Protein AF-A0A1Y2WTD3-F1 (afdb_monomer)

Mean predicted aligned error: 16.86 Å

pLDDT: mean 73.52, std 13.91, range [35.5, 91.81]

Solvent-accessible surface area (backbone atoms only — not comparable to full-atom values): 10357 Å² total; per-residue (Å²): 144,64,71,69,67,62,52,64,78,75,46,98,61,83,78,81,66,79,64,65,75,48,74,38,74,70,52,52,53,53,52,53,52,54,28,49,59,48,21,67,74,69,70,45,89,58,48,90,74,58,79,81,88,84,59,58,82,69,54,48,72,81,45,82,79,78,81,58,90,83,40,57,46,74,57,100,82,47,79,41,58,76,64,90,68,80,75,52,52,72,79,67,78,38,80,71,97,60,82,58,72,88,70,46,79,81,68,77,60,78,70,48,61,67,50,50,50,51,50,50,53,51,51,51,51,51,53,49,52,52,50,52,52,35,50,74,77,41,58,75,57,44,59,53,51,62,71,66,34,54,78,64,50,48,69,62,57,76,71,77,120

Structure (mmCIF, N/CA/C/O backbone):
data_AF-A0A1Y2WTD3-F1
#
_entry.id   AF-A0A1Y2WTD3-F1
#
loop_
_atom_site.group_PDB
_atom_site.id
_atom_site.type_symbol
_atom_site.label_atom_id
_atom_site.label_alt_id
_atom_site.label_comp_id
_atom_site.label_asym_id
_atom_site.label_entity_id
_atom_site.label_seq_id
_atom_site.pdbx_PDB_ins_code
_atom_site.Cartn_x
_atom_site.Cartn_y
_atom_site.Cartn_z
_atom_site.occupancy
_atom_site.B_iso_or_equiv
_atom_site.auth_seq_id
_atom_site.auth_comp_id
_atom_site.auth_asym_id
_atom_site.auth_atom_id
_atom_site.pdbx_PDB_model_num
ATOM 1 N N . MET A 1 1 ? -32.734 -24.066 13.722 1.00 46.41 1 MET A N 1
ATOM 2 C CA . MET A 1 1 ? -31.410 -23.673 13.188 1.00 46.41 1 MET A CA 1
ATOM 3 C C . MET A 1 1 ? -31.272 -24.189 11.752 1.00 46.41 1 MET A C 1
ATOM 5 O O . MET A 1 1 ? -30.221 -24.668 11.381 1.00 46.41 1 MET A O 1
ATOM 9 N N . GLU A 1 2 ? -32.350 -24.135 10.960 1.00 49.91 2 GLU A N 1
ATOM 10 C CA . GLU A 1 2 ? -32.431 -24.790 9.639 1.00 49.91 2 GLU A CA 1
ATOM 11 C C . GLU A 1 2 ? -32.933 -23.824 8.547 1.00 49.91 2 GLU A C 1
ATOM 13 O O . GLU A 1 2 ? -32.867 -24.138 7.365 1.00 49.91 2 GLU A O 1
ATOM 18 N N . GLU A 1 3 ? -33.401 -22.626 8.922 1.00 55.12 3 GLU A N 1
ATOM 19 C CA . GLU A 1 3 ? -33.946 -21.640 7.979 1.00 55.12 3 GLU A CA 1
ATOM 20 C C . GLU A 1 3 ? -32.860 -20.761 7.328 1.00 55.12 3 GLU A C 1
ATOM 22 O O . GLU A 1 3 ? -33.019 -20.358 6.180 1.00 55.12 3 GLU A O 1
ATOM 27 N N . GLU A 1 4 ? -31.726 -20.502 8.000 1.00 57.00 4 GLU A N 1
ATOM 28 C CA . GLU A 1 4 ? -30.622 -19.706 7.423 1.00 57.00 4 GLU A CA 1
ATOM 29 C C . GLU A 1 4 ? -29.880 -20.478 6.317 1.00 57.00 4 GLU A C 1
ATOM 31 O O . GLU A 1 4 ? -29.509 -19.892 5.299 1.00 57.00 4 GLU A O 1
ATOM 36 N N . ASP A 1 5 ? -29.756 -21.803 6.456 1.00 55.69 5 ASP A N 1
ATOM 37 C CA . ASP A 1 5 ? -29.046 -22.651 5.491 1.00 55.69 5 ASP A CA 1
ATOM 38 C C . ASP A 1 5 ? -29.788 -22.794 4.155 1.00 55.69 5 ASP A C 1
ATOM 40 O O . ASP A 1 5 ? -29.160 -22.967 3.112 1.00 55.69 5 ASP A O 1
ATOM 44 N N . GLN A 1 6 ? -31.118 -22.668 4.142 1.00 53.06 6 GLN A N 1
ATOM 45 C CA . GLN A 1 6 ? -31.892 -22.726 2.897 1.00 53.06 6 GLN A CA 1
ATOM 46 C C . GLN A 1 6 ? -31.776 -21.436 2.069 1.00 53.06 6 GLN A C 1
ATOM 48 O O . GLN A 1 6 ? -31.848 -21.486 0.840 1.00 53.06 6 GLN A O 1
ATOM 53 N N . VAL A 1 7 ? -31.519 -20.288 2.708 1.00 55.62 7 VAL A N 1
ATOM 54 C CA . VAL A 1 7 ? -31.277 -19.007 2.018 1.00 55.62 7 VAL A CA 1
ATOM 55 C C . VAL A 1 7 ? -29.869 -18.959 1.402 1.00 55.62 7 VAL A C 1
ATOM 57 O O . VAL A 1 7 ? -29.685 -18.333 0.354 1.00 55.62 7 VAL A O 1
ATOM 60 N N . LEU A 1 8 ? -28.896 -19.683 1.978 1.00 54.91 8 LEU A N 1
ATOM 61 C CA . LEU A 1 8 ? -27.520 -19.790 1.457 1.00 54.91 8 LEU A CA 1
ATOM 62 C C . LEU A 1 8 ? -27.454 -20.314 0.017 1.00 54.91 8 LEU A C 1
ATOM 64 O O . LEU A 1 8 ? -26.538 -19.956 -0.719 1.00 54.91 8 LEU A O 1
ATOM 68 N N .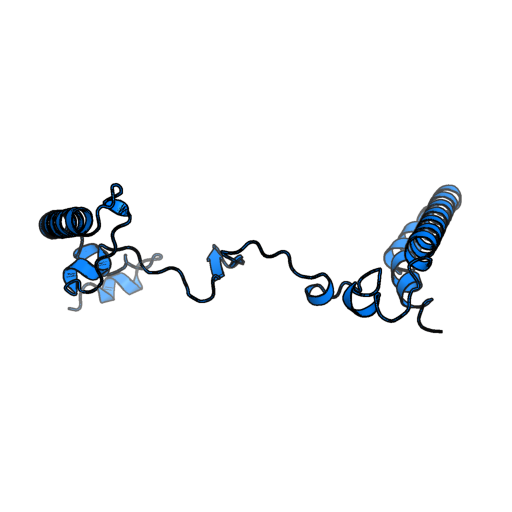 VAL A 1 9 ? -28.412 -21.150 -0.394 1.00 59.38 9 VAL A N 1
ATOM 69 C CA . VAL A 1 9 ? -28.380 -21.835 -1.699 1.00 59.38 9 VAL A CA 1
ATOM 70 C C . VAL A 1 9 ? -29.046 -21.011 -2.814 1.00 59.38 9 VAL A C 1
ATOM 72 O O . VAL A 1 9 ? -28.847 -21.298 -3.991 1.00 59.38 9 VAL A O 1
ATOM 75 N N . SER A 1 10 ? -29.807 -19.961 -2.475 1.00 64.56 10 SER A N 1
ATOM 76 C CA . SER A 1 10 ? -30.582 -19.162 -3.445 1.00 64.56 10 SER A CA 1
ATOM 77 C C . SER A 1 10 ? -30.038 -17.745 -3.686 1.00 64.56 10 SER A C 1
ATOM 79 O O . SER A 1 10 ? -30.574 -17.030 -4.536 1.00 64.56 10 SER A O 1
ATOM 81 N N . SER A 1 11 ? -29.006 -17.309 -2.958 1.00 71.00 11 SER A 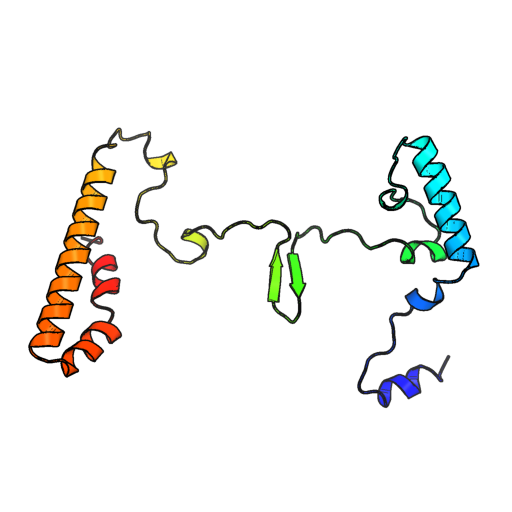N 1
ATOM 82 C CA . SER A 1 11 ? -28.454 -15.952 -3.060 1.00 71.00 11 SER A CA 1
ATOM 83 C C . SER A 1 11 ? -27.135 -15.932 -3.837 1.00 71.00 11 SER A C 1
ATOM 85 O O . SER A 1 11 ? -26.212 -16.680 -3.536 1.00 71.00 11 SER A O 1
ATOM 87 N N . THR A 1 12 ? -27.006 -15.020 -4.807 1.00 81.44 12 THR A N 1
ATOM 88 C CA . THR A 1 12 ? -25.738 -14.727 -5.513 1.00 81.44 12 THR A CA 1
ATOM 89 C C . THR A 1 12 ? -24.673 -14.122 -4.588 1.00 81.44 12 THR A C 1
ATOM 91 O O . THR A 1 12 ? -23.491 -14.112 -4.926 1.00 81.44 12 THR A O 1
ATOM 94 N N . TRP A 1 13 ? -25.079 -13.623 -3.419 1.00 81.88 13 TRP A N 1
ATOM 95 C CA . TRP A 1 13 ? -24.212 -12.945 -2.462 1.00 81.88 13 TRP A CA 1
ATOM 96 C C . TRP A 1 13 ? -24.147 -13.722 -1.148 1.00 81.88 13 TRP A C 1
ATOM 98 O O . TRP A 1 13 ? -25.195 -14.167 -0.663 1.00 81.88 13 TRP A O 1
ATOM 108 N N . PRO A 1 14 ? -22.951 -13.870 -0.549 1.00 86.31 14 PRO A N 1
ATOM 109 C CA . PRO A 1 14 ? -22.832 -14.498 0.754 1.00 86.31 14 PRO A CA 1
ATOM 110 C C . PRO A 1 14 ? -23.585 -13.668 1.806 1.00 86.31 14 PRO A C 1
ATOM 112 O O . PRO A 1 14 ? -23.656 -12.439 1.688 1.00 86.31 14 PRO A O 1
ATOM 115 N N . PRO A 1 15 ? -24.140 -14.311 2.844 1.00 84.50 15 PRO A N 1
ATOM 116 C CA . PRO A 1 15 ? -24.748 -13.588 3.948 1.00 84.50 15 PRO A CA 1
ATOM 117 C C . PRO A 1 15 ? -23.703 -12.728 4.674 1.00 84.50 15 PRO A C 1
ATOM 119 O O . PRO A 1 15 ? -22.500 -13.018 4.625 1.00 84.50 15 PRO A O 1
ATOM 122 N N . PRO A 1 16 ? -24.148 -11.674 5.376 1.00 87.94 16 PRO A N 1
ATOM 123 C CA . PRO A 1 16 ? -23.247 -10.836 6.145 1.00 87.94 16 PRO A CA 1
ATOM 124 C C . PRO A 1 16 ? -22.533 -11.651 7.240 1.00 87.94 16 PRO A C 1
ATOM 126 O O . PRO A 1 16 ? -23.114 -12.589 7.796 1.00 87.94 16 PRO A O 1
ATOM 129 N N . PRO A 1 17 ? -21.293 -11.285 7.603 1.00 89.00 17 PRO A N 1
ATOM 130 C CA . PRO A 1 17 ? -20.532 -11.990 8.629 1.00 89.00 17 PRO A CA 1
ATOM 131 C C . PRO A 1 17 ? -21.240 -12.010 9.993 1.00 89.00 17 PRO A C 1
ATOM 133 O O . PRO A 1 17 ? -21.723 -10.970 10.428 1.00 89.00 17 PRO A O 1
ATOM 136 N N . PRO A 1 18 ? -21.225 -13.126 10.743 1.00 88.00 18 PRO A N 1
ATOM 137 C CA . PRO A 1 18 ? -22.059 -13.314 11.938 1.00 88.00 18 PRO A CA 1
ATOM 138 C C . PRO A 1 18 ? -21.822 -12.292 13.061 1.00 88.00 18 PRO A C 1
ATOM 140 O O . PRO A 1 18 ? -22.698 -12.102 13.902 1.00 88.00 18 PRO A O 1
ATOM 143 N N . PHE A 1 19 ? -20.672 -11.610 13.065 1.00 88.62 19 PHE A N 1
ATOM 144 C CA . PHE A 1 19 ? -20.336 -10.587 14.052 1.00 88.62 19 PHE A CA 1
ATOM 145 C C . PHE A 1 19 ? -21.224 -9.337 13.991 1.00 88.62 19 PHE A C 1
ATOM 147 O O . PHE A 1 19 ? -21.200 -8.544 14.926 1.00 88.62 19 PHE A O 1
ATOM 154 N N . TRP A 1 20 ? -22.019 -9.137 12.929 1.00 87.25 20 TRP A N 1
ATOM 155 C CA . TRP A 1 20 ? -22.935 -7.990 12.843 1.00 87.25 20 TRP A CA 1
ATOM 156 C C . TRP A 1 20 ? -23.968 -7.981 13.983 1.00 87.25 20 TRP A C 1
ATOM 158 O O . TRP A 1 20 ? -24.413 -6.914 14.396 1.00 87.25 20 TRP A O 1
ATOM 168 N N . ARG A 1 21 ? -24.318 -9.158 14.523 1.00 88.12 21 ARG A N 1
ATOM 169 C CA . ARG A 1 21 ? -25.297 -9.318 15.612 1.00 88.12 21 ARG A CA 1
ATOM 170 C C . ARG A 1 21 ? -24.807 -8.755 16.948 1.00 88.12 21 ARG A C 1
ATOM 172 O O . ARG A 1 21 ? -25.626 -8.424 17.796 1.00 88.12 21 ARG A O 1
ATOM 179 N N . ASP A 1 22 ? -23.493 -8.621 17.119 1.00 87.69 22 ASP A N 1
ATOM 180 C CA . ASP A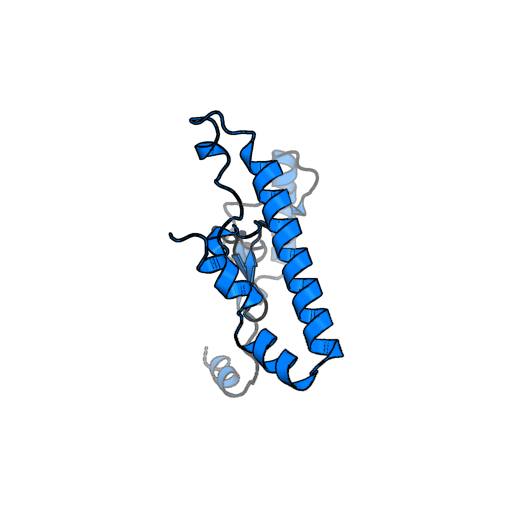 1 22 ? -22.885 -8.120 18.354 1.00 87.69 22 ASP A CA 1
ATOM 181 C C . ASP A 1 22 ? -22.960 -6.582 18.468 1.00 87.69 22 ASP A C 1
ATOM 183 O O . ASP A 1 22 ? -22.756 -6.029 19.552 1.00 87.69 22 ASP A O 1
ATOM 187 N N . PHE A 1 23 ? -23.290 -5.885 17.370 1.00 88.81 23 PHE A N 1
ATOM 188 C CA . PHE A 1 23 ? -23.425 -4.423 17.282 1.00 88.81 23 PHE A CA 1
ATOM 189 C C . PHE A 1 23 ? -24.778 -3.931 17.822 1.00 88.81 23 PHE A C 1
ATOM 191 O O . PHE A 1 23 ? -25.558 -3.289 17.118 1.00 88.81 23 PHE A O 1
ATOM 198 N N . THR A 1 24 ? -25.063 -4.232 19.089 1.00 91.81 24 THR A N 1
ATOM 199 C CA . THR A 1 24 ? -26.239 -3.722 19.808 1.00 91.81 24 THR A CA 1
ATOM 200 C C . THR A 1 24 ? -25.929 -2.388 20.502 1.00 91.81 24 THR A C 1
ATOM 202 O O . THR A 1 24 ? -24.775 -2.145 20.872 1.00 91.81 24 THR A O 1
ATOM 205 N N . PRO A 1 25 ? -26.922 -1.499 20.709 1.00 91.56 25 PRO A N 1
ATOM 206 C CA . PRO A 1 25 ? -26.688 -0.215 21.373 1.00 91.56 25 PRO A CA 1
ATOM 207 C C . PRO A 1 25 ? -26.161 -0.380 22.806 1.00 91.56 25 PRO A C 1
ATOM 209 O O . PRO A 1 25 ? -25.345 0.425 23.255 1.00 91.56 25 PRO A O 1
ATOM 212 N N . GLU A 1 26 ? -26.550 -1.449 23.503 1.00 90.94 26 GLU A N 1
ATOM 213 C CA . GLU A 1 26 ? -26.060 -1.766 24.846 1.00 90.94 26 GLU A CA 1
ATOM 214 C C . GLU A 1 26 ? -24.569 -2.129 24.836 1.00 90.94 26 GLU A C 1
ATOM 216 O O . GLU A 1 26 ? -23.805 -1.677 25.692 1.00 90.94 26 GLU A O 1
ATOM 221 N N . ASN A 1 27 ? -24.135 -2.923 23.854 1.00 88.62 27 ASN A N 1
ATOM 222 C CA . ASN A 1 27 ? -22.737 -3.326 23.725 1.00 88.62 27 ASN A CA 1
ATOM 223 C C . ASN A 1 27 ? -21.848 -2.157 23.281 1.00 88.62 27 ASN A C 1
ATOM 225 O O . ASN A 1 27 ? -20.708 -2.050 23.738 1.00 88.62 27 ASN A O 1
ATOM 229 N N . LEU A 1 28 ? -22.382 -1.262 22.443 1.00 89.31 28 LEU A N 1
ATOM 230 C CA . LEU A 1 28 ? -21.714 -0.024 22.038 1.00 89.31 28 LEU A CA 1
ATOM 231 C C . LEU A 1 28 ? -21.501 0.919 23.232 1.00 89.31 28 LEU A C 1
ATOM 233 O O . LEU A 1 28 ? -20.382 1.378 23.448 1.00 89.31 28 LEU A O 1
ATOM 237 N N . ALA A 1 29 ? -22.526 1.130 24.063 1.00 90.38 29 ALA A N 1
ATOM 238 C CA . ALA A 1 29 ? -22.388 1.941 25.275 1.00 90.38 29 ALA A CA 1
ATOM 239 C C . ALA A 1 29 ? -21.331 1.358 26.230 1.00 90.38 29 ALA A C 1
ATOM 241 O O . ALA A 1 29 ? -20.439 2.070 26.692 1.00 90.38 29 ALA A O 1
ATOM 242 N N . ARG A 1 30 ? -21.369 0.037 26.450 1.00 88.50 30 ARG A N 1
ATOM 243 C CA . ARG A 1 30 ? -20.428 -0.660 27.336 1.00 88.50 30 ARG A CA 1
ATOM 244 C C . ARG A 1 30 ? -18.978 -0.558 26.856 1.00 88.50 30 ARG A C 1
ATOM 246 O O . ARG A 1 30 ? -18.077 -0.375 27.671 1.00 88.50 30 ARG A O 1
ATOM 253 N N . ILE A 1 31 ? -18.719 -0.702 25.554 1.00 88.00 31 ILE A N 1
ATOM 254 C CA . ILE A 1 31 ? -17.343 -0.614 25.047 1.00 88.00 31 ILE A CA 1
ATOM 255 C C . ILE A 1 31 ? -16.808 0.820 25.089 1.00 88.00 31 ILE A C 1
ATOM 257 O O . ILE A 1 31 ? -15.616 1.011 25.325 1.00 88.00 31 ILE A O 1
ATOM 261 N N . ASP A 1 32 ? -17.670 1.822 24.919 1.00 87.19 32 ASP A N 1
ATOM 262 C CA . ASP A 1 32 ? -17.279 3.229 25.014 1.00 87.19 32 ASP A CA 1
ATOM 263 C C . ASP A 1 32 ? -16.941 3.638 26.451 1.00 87.19 32 ASP A C 1
ATOM 265 O O . ASP A 1 32 ? -15.977 4.374 26.662 1.00 87.19 32 ASP A O 1
ATOM 269 N N . GLU A 1 33 ? -17.666 3.120 27.444 1.00 88.69 33 GLU A N 1
ATOM 270 C CA . GLU A 1 33 ? -17.318 3.270 28.863 1.00 88.69 33 GLU A CA 1
ATOM 271 C C . GLU A 1 33 ? -15.944 2.658 29.167 1.00 88.69 33 GLU A C 1
ATOM 273 O O . GLU A 1 33 ? -15.064 3.346 29.685 1.00 88.69 33 GLU A O 1
ATOM 278 N N . LEU A 1 34 ? -15.703 1.412 28.743 1.00 86.44 34 LEU A N 1
ATOM 279 C CA . LEU A 1 34 ? -14.411 0.741 28.943 1.00 86.44 34 LEU A CA 1
ATOM 280 C C . LEU A 1 34 ? -13.252 1.474 28.250 1.00 86.44 34 LEU A C 1
ATOM 282 O O . LEU A 1 34 ? -12.148 1.549 28.795 1.00 86.44 34 LEU A O 1
ATOM 286 N N . ARG A 1 35 ? -13.486 2.033 27.055 1.00 86.12 35 ARG A N 1
ATOM 287 C CA . ARG A 1 35 ? -12.485 2.851 26.352 1.00 86.12 35 ARG A CA 1
ATOM 288 C C . ARG A 1 35 ? -12.178 4.141 27.105 1.00 86.12 35 ARG A C 1
ATOM 290 O O . ARG A 1 35 ? -11.008 4.500 27.183 1.00 86.12 35 ARG A O 1
ATOM 297 N N . LYS A 1 36 ? -13.186 4.818 27.667 1.00 86.25 36 LYS A N 1
ATOM 298 C CA . LYS A 1 36 ? -12.990 6.030 28.483 1.00 86.25 36 LYS A CA 1
ATOM 299 C C . LYS A 1 36 ? -12.189 5.729 29.746 1.00 86.25 36 LYS A C 1
ATOM 301 O O . LYS A 1 36 ? -11.187 6.391 29.988 1.00 86.25 36 LYS A O 1
ATOM 306 N N . GLU A 1 37 ? -12.564 4.688 30.488 1.00 86.62 37 GLU A N 1
ATOM 307 C CA . GLU A 1 37 ? -11.841 4.276 31.699 1.00 86.62 37 GLU A CA 1
ATOM 308 C C . GLU A 1 37 ? -10.370 3.953 31.417 1.00 86.62 37 GLU A C 1
ATOM 310 O O . GLU A 1 37 ? -9.490 4.242 32.229 1.00 86.62 37 GLU A O 1
ATOM 315 N N . GLN A 1 38 ? -10.086 3.325 30.275 1.00 84.50 38 GLN A N 1
ATOM 316 C CA . GLN A 1 38 ? -8.717 2.986 29.911 1.00 84.50 38 GLN A CA 1
ATOM 317 C C . GLN A 1 38 ? -7.943 4.188 29.346 1.00 84.50 38 GLN A C 1
ATOM 319 O O . GLN A 1 38 ? -6.765 4.333 29.662 1.00 84.50 38 GLN A O 1
ATOM 324 N N . ALA A 1 39 ? -8.600 5.093 28.615 1.00 84.50 39 ALA A N 1
ATOM 325 C CA . ALA A 1 39 ? -8.012 6.362 28.180 1.00 84.50 39 ALA A CA 1
ATOM 326 C C . ALA A 1 39 ? -7.598 7.241 29.374 1.00 84.50 39 ALA A C 1
ATOM 328 O O . ALA A 1 39 ? -6.507 7.808 29.362 1.00 84.50 39 ALA A O 1
ATOM 329 N N . GLU A 1 40 ? -8.418 7.295 30.431 1.00 83.56 40 GLU A N 1
ATOM 330 C CA . GLU A 1 40 ? -8.100 8.002 31.681 1.00 83.56 40 GLU A CA 1
ATOM 331 C C . GLU A 1 40 ? -6.904 7.380 32.417 1.00 83.56 40 GLU A C 1
ATOM 333 O O . GLU A 1 40 ? -6.053 8.104 32.934 1.00 83.56 40 GLU A O 1
ATOM 338 N N . LYS A 1 41 ? -6.800 6.043 32.440 1.00 82.12 41 LYS A N 1
ATOM 339 C CA . LYS A 1 41 ? -5.665 5.330 33.057 1.00 82.12 41 LYS A CA 1
ATOM 340 C C . LYS A 1 41 ? -4.359 5.509 32.285 1.00 82.12 41 LYS A C 1
ATOM 342 O O . LYS A 1 41 ? -3.301 5.600 32.902 1.00 82.12 41 LYS A O 1
ATOM 347 N N . GLU A 1 42 ? -4.425 5.511 30.956 1.00 77.75 42 GLU A N 1
ATOM 348 C CA . GLU A 1 42 ? -3.253 5.582 30.072 1.00 77.75 42 GLU A CA 1
ATOM 349 C C . GLU A 1 42 ? -2.886 7.027 29.677 1.00 77.75 42 GLU A C 1
ATOM 351 O O . GLU A 1 42 ? -1.813 7.250 29.120 1.00 77.75 42 GLU A O 1
ATOM 356 N N . GLY A 1 43 ? -3.734 8.016 29.987 1.00 76.31 43 GLY A N 1
ATOM 357 C CA . GLY A 1 43 ? -3.508 9.429 29.666 1.00 76.31 43 GLY A CA 1
ATOM 358 C C . GLY A 1 43 ? -3.552 9.737 28.164 1.00 76.31 43 GLY A C 1
ATOM 359 O O . GLY A 1 43 ? -2.864 10.648 27.705 1.00 76.31 43 GLY A O 1
ATOM 360 N N . ILE A 1 44 ? -4.312 8.960 27.387 1.00 75.19 44 ILE A N 1
ATOM 361 C CA . ILE A 1 44 ? -4.382 9.062 25.921 1.00 75.19 44 ILE A CA 1
ATOM 362 C C . ILE A 1 44 ? -5.585 9.928 25.525 1.00 75.19 44 ILE A C 1
ATOM 364 O O . ILE A 1 44 ? -6.719 9.602 25.863 1.00 75.19 44 ILE A O 1
ATOM 368 N N . GLU A 1 45 ? -5.352 11.004 24.767 1.00 65.44 45 GLU A N 1
ATOM 369 C CA . GLU A 1 45 ? -6.412 11.925 24.310 1.00 65.44 45 GLU A CA 1
ATOM 370 C C . GLU A 1 45 ? -7.347 11.288 23.259 1.00 65.44 45 GLU A C 1
ATOM 372 O O . GLU A 1 45 ? -8.548 11.556 23.229 1.00 65.44 45 GLU A O 1
ATOM 377 N N . ASP A 1 46 ? -6.815 10.390 22.423 1.00 68.44 46 ASP A N 1
ATOM 378 C CA . ASP A 1 46 ? -7.567 9.690 21.378 1.00 68.44 46 ASP A CA 1
ATOM 379 C C . ASP A 1 46 ? -8.201 8.387 21.900 1.00 68.44 46 ASP A C 1
ATOM 381 O O . ASP A 1 46 ? -7.641 7.294 21.757 1.00 68.44 46 ASP A O 1
ATOM 385 N N . ILE A 1 47 ? -9.426 8.486 22.424 1.00 68.44 47 ILE A N 1
ATOM 386 C CA . ILE A 1 47 ? -10.245 7.348 22.902 1.00 68.44 47 ILE A CA 1
ATOM 387 C C . ILE A 1 47 ? -10.367 6.243 21.828 1.00 68.44 47 ILE A C 1
ATOM 389 O O . ILE A 1 47 ? -10.381 5.050 22.131 1.00 68.44 47 ILE A O 1
ATOM 393 N N . SER A 1 48 ? -10.396 6.633 20.550 1.00 67.56 48 SER A N 1
ATOM 394 C CA . SER A 1 48 ? -10.526 5.750 19.382 1.00 67.56 48 SER A CA 1
ATOM 395 C C . SER A 1 48 ? -9.341 4.799 19.178 1.00 67.56 48 SER A C 1
ATOM 397 O O . SER A 1 48 ? -9.490 3.772 18.514 1.00 67.56 48 SER A O 1
ATOM 399 N N . LYS A 1 49 ? -8.157 5.143 19.704 1.00 68.31 49 LYS A N 1
ATOM 400 C CA . LYS A 1 49 ? -6.916 4.368 19.528 1.00 68.31 49 LYS A CA 1
ATOM 401 C C . LYS A 1 49 ? -6.652 3.396 20.682 1.00 68.31 49 LYS A C 1
ATOM 403 O O . LYS A 1 49 ? -5.769 2.547 20.568 1.00 68.31 49 LYS A O 1
ATOM 408 N N . VAL A 1 50 ? -7.422 3.486 21.768 1.00 76.19 50 VAL A N 1
ATOM 409 C CA . VAL A 1 50 ? -7.240 2.659 22.965 1.00 76.19 50 VAL A CA 1
ATOM 410 C C . VAL A 1 50 ? -7.693 1.221 22.694 1.00 76.19 50 VAL A C 1
ATOM 412 O O . VAL A 1 50 ? -8.836 0.961 22.301 1.00 76.19 50 VAL A O 1
ATOM 415 N N . ARG A 1 51 ? -6.777 0.261 22.888 1.00 75.06 51 ARG A N 1
ATOM 416 C CA . ARG A 1 51 ? -6.988 -1.164 22.591 1.00 75.06 51 ARG A CA 1
ATOM 417 C C . ARG A 1 51 ? -7.169 -1.979 23.870 1.00 75.06 51 ARG A C 1
ATOM 419 O O . ARG A 1 51 ? -6.218 -2.226 24.600 1.00 75.06 51 ARG A O 1
ATOM 426 N N . LEU A 1 52 ? -8.387 -2.476 24.083 1.00 81.00 52 LEU A N 1
ATOM 427 C CA . LEU A 1 52 ? -8.740 -3.318 25.228 1.00 81.00 52 LEU A CA 1
ATOM 428 C C . LEU A 1 52 ? -8.282 -4.771 24.976 1.00 81.00 52 LEU A C 1
ATOM 430 O O . LEU A 1 52 ? -8.743 -5.415 24.037 1.00 81.00 52 LEU A O 1
ATOM 434 N N . GLN A 1 53 ? -7.359 -5.298 25.787 1.00 70.94 53 GLN A N 1
ATOM 435 C CA . GLN A 1 53 ? -6.747 -6.619 25.541 1.00 70.94 53 GLN A CA 1
ATOM 436 C C . GLN A 1 53 ? -7.595 -7.809 26.037 1.00 70.94 53 GLN A C 1
ATOM 438 O O . GLN A 1 53 ? -7.491 -8.899 25.482 1.00 70.94 53 GLN A O 1
ATOM 443 N N . ASN A 1 54 ? -8.472 -7.603 27.029 1.00 75.56 54 ASN A N 1
ATOM 444 C CA . ASN A 1 54 ? -9.241 -8.664 27.700 1.00 75.56 54 ASN A CA 1
ATOM 445 C C . ASN A 1 54 ? -10.759 -8.435 27.602 1.00 75.56 54 ASN A C 1
ATOM 447 O O . ASN A 1 54 ? -11.459 -8.360 28.612 1.00 75.56 54 ASN A O 1
ATOM 451 N N . LEU A 1 55 ? -11.275 -8.285 26.381 1.00 78.62 55 LEU A N 1
ATOM 452 C CA . LEU A 1 55 ? -12.707 -8.095 26.151 1.00 78.62 55 LEU A CA 1
ATOM 453 C C . LEU A 1 55 ? -13.489 -9.423 26.225 1.00 78.62 55 LEU A C 1
ATOM 455 O O . LEU A 1 55 ? -13.028 -10.436 25.688 1.00 78.62 55 LEU A O 1
ATOM 459 N N . PRO A 1 56 ? -14.703 -9.420 26.809 1.00 82.12 56 PRO A N 1
ATOM 460 C CA . PRO A 1 56 ? -15.671 -10.501 26.653 1.00 82.12 56 PRO A CA 1
ATOM 461 C C . PRO A 1 56 ? -15.915 -10.838 25.175 1.00 82.12 56 PRO A C 1
ATOM 463 O O . PRO A 1 56 ? -15.834 -9.965 24.308 1.00 82.12 56 PRO A O 1
ATOM 466 N N . ARG A 1 57 ? -16.264 -12.100 24.885 1.00 77.81 57 ARG A N 1
ATOM 467 C CA . ARG A 1 57 ? -16.457 -12.611 23.511 1.00 77.81 57 ARG A CA 1
ATOM 468 C C . ARG A 1 57 ? -17.409 -11.745 22.675 1.00 77.81 57 ARG A C 1
ATOM 470 O O . ARG A 1 57 ? -17.149 -11.552 21.496 1.00 77.81 57 ARG A O 1
ATOM 477 N N . GLU A 1 58 ? -18.446 -11.206 23.307 1.00 80.19 58 GLU A N 1
ATOM 478 C CA . GLU A 1 58 ? -19.486 -10.364 22.699 1.00 80.19 58 GLU A CA 1
ATOM 479 C C . GLU A 1 58 ? -18.979 -8.968 22.297 1.00 80.19 58 GLU A C 1
ATOM 481 O O . GLU A 1 58 ? -19.482 -8.371 21.358 1.00 80.19 58 GLU A O 1
ATOM 486 N N . LEU A 1 59 ? -17.945 -8.443 22.963 1.00 83.19 59 LEU A N 1
ATOM 487 C CA . LEU A 1 59 ? -17.392 -7.111 22.679 1.00 83.19 59 LEU A CA 1
ATOM 488 C C . LEU A 1 59 ? -16.140 -7.163 21.799 1.00 83.19 59 LEU A C 1
ATOM 490 O O . LEU A 1 59 ? -15.699 -6.140 21.279 1.00 83.19 59 LEU A O 1
ATOM 494 N N . ARG A 1 60 ? -15.554 -8.352 21.613 1.00 85.50 60 ARG A N 1
ATOM 495 C CA . ARG A 1 60 ? -14.314 -8.536 20.847 1.00 85.50 60 ARG A CA 1
ATOM 496 C C . ARG A 1 60 ? -14.455 -8.077 19.395 1.00 85.50 60 ARG A C 1
ATOM 498 O O . ARG A 1 60 ? -13.516 -7.510 18.847 1.00 85.50 60 ARG A O 1
ATOM 505 N N . ASN A 1 61 ? -15.624 -8.301 18.799 1.00 85.38 61 ASN A N 1
ATOM 506 C CA . ASN A 1 61 ? -15.904 -7.949 17.408 1.00 85.38 61 ASN A CA 1
ATOM 507 C C . ASN A 1 61 ? -16.181 -6.450 17.197 1.00 85.38 61 ASN A C 1
ATOM 509 O O . ASN A 1 61 ? -16.104 -5.969 16.070 1.00 85.38 61 ASN A O 1
ATOM 513 N N . LEU A 1 62 ? -16.448 -5.701 18.274 1.00 85.75 62 LEU A N 1
ATOM 514 C CA . LEU A 1 62 ? -16.585 -4.239 18.240 1.00 85.75 62 LEU A CA 1
ATOM 515 C C . LEU A 1 62 ? -15.232 -3.520 18.193 1.00 85.75 62 LEU A C 1
ATOM 517 O O . LEU A 1 62 ? -15.171 -2.287 18.150 1.00 85.75 62 LEU A O 1
ATOM 521 N N . GLN A 1 63 ? -14.137 -4.278 18.227 1.00 85.25 63 GLN A N 1
ATOM 522 C CA . GLN A 1 63 ? -12.802 -3.763 18.022 1.00 85.25 63 GLN A CA 1
ATOM 523 C C . GLN A 1 63 ? -12.266 -4.200 16.654 1.00 85.25 63 GLN A C 1
ATOM 525 O O . GLN A 1 63 ? -12.288 -5.395 16.349 1.00 85.25 63 GLN A O 1
ATOM 530 N N . PRO A 1 64 ? -11.706 -3.271 15.854 1.00 86.56 64 PRO A N 1
ATOM 531 C CA . PRO A 1 64 ? -11.040 -3.634 14.613 1.00 86.56 64 PRO A CA 1
ATOM 532 C C . PRO A 1 64 ? -9.959 -4.709 14.832 1.00 86.56 64 PRO A C 1
ATOM 534 O O . PRO A 1 64 ? -9.239 -4.682 15.848 1.00 86.56 64 PRO A O 1
ATOM 537 N N . PRO A 1 65 ? -9.813 -5.666 13.899 1.00 84.81 65 PRO A N 1
ATOM 538 C CA . PRO A 1 65 ? -8.763 -6.673 13.977 1.00 84.81 65 PRO A CA 1
ATOM 539 C C . PRO A 1 65 ? -7.374 -6.025 13.992 1.00 84.81 65 PRO A C 1
ATOM 541 O O . PRO A 1 65 ? -7.203 -4.847 13.680 1.00 84.81 65 PRO A O 1
ATOM 544 N N . LEU A 1 66 ? -6.379 -6.793 14.428 1.00 83.12 66 LEU A N 1
ATOM 545 C CA . LEU A 1 66 ? -4.986 -6.365 14.338 1.00 83.12 66 LEU A CA 1
ATOM 546 C C . LEU A 1 66 ? -4.545 -6.354 12.876 1.00 83.12 66 LEU A C 1
ATOM 548 O O . LEU A 1 66 ? -5.038 -7.139 12.063 1.00 83.12 66 LEU A O 1
ATOM 552 N N . GLU A 1 67 ? -3.594 -5.480 12.571 1.00 82.19 67 GLU A N 1
ATOM 553 C CA . GLU A 1 67 ? -2.923 -5.495 11.280 1.00 82.19 67 GLU A CA 1
ATOM 554 C C . GLU A 1 67 ? -2.245 -6.861 11.052 1.00 82.19 67 GLU A C 1
ATOM 556 O O . GLU A 1 67 ? -1.735 -7.465 12.006 1.00 82.19 67 GLU A O 1
ATOM 561 N N . PRO A 1 68 ? -2.232 -7.377 9.810 1.00 82.88 68 PRO A N 1
ATOM 562 C CA . PRO A 1 68 ? -1.547 -8.624 9.492 1.00 82.88 68 PRO A CA 1
ATOM 563 C C . PRO A 1 68 ? -0.054 -8.536 9.824 1.00 82.88 68 PRO A C 1
ATOM 565 O O . PRO A 1 68 ? 0.626 -7.600 9.406 1.00 82.88 68 PRO A O 1
ATOM 568 N N . THR A 1 69 ? 0.487 -9.546 10.508 1.00 76.88 69 THR A N 1
ATOM 569 C CA . THR A 1 69 ? 1.917 -9.600 10.874 1.00 76.88 69 THR A CA 1
ATOM 570 C C . THR A 1 69 ? 2.837 -9.624 9.651 1.00 76.88 69 THR A C 1
ATOM 572 O O . THR A 1 69 ? 3.945 -9.100 9.700 1.00 76.88 69 THR A O 1
ATOM 575 N N . GLU A 1 70 ? 2.363 -10.186 8.538 1.00 73.00 70 GLU A N 1
ATOM 576 C CA . GLU A 1 70 ? 3.096 -10.252 7.267 1.00 73.00 70 GLU A CA 1
ATOM 577 C C . GLU A 1 70 ? 3.159 -8.898 6.543 1.00 73.00 70 GLU A C 1
ATOM 579 O O . GLU A 1 70 ? 3.858 -8.768 5.539 1.00 73.00 70 GLU A O 1
ATOM 584 N N . GLY A 1 71 ? 2.432 -7.881 7.031 1.00 75.75 71 GLY A N 1
ATOM 585 C CA . GLY A 1 71 ? 2.413 -6.549 6.433 1.00 75.75 71 GLY A CA 1
ATOM 586 C C . GLY A 1 71 ? 1.930 -6.549 4.983 1.00 75.75 71 GLY A C 1
ATOM 587 O O . GLY A 1 71 ? 2.247 -5.620 4.251 1.00 75.75 71 GLY A O 1
ATOM 588 N N . ALA A 1 72 ? 1.198 -7.579 4.554 1.00 81.00 72 ALA A N 1
ATOM 589 C CA . ALA A 1 72 ? 0.640 -7.703 3.217 1.00 81.00 72 ALA A CA 1
ATOM 590 C C . ALA A 1 72 ? -0.886 -7.861 3.286 1.00 81.00 72 ALA A C 1
ATOM 592 O O . ALA A 1 72 ? -1.415 -8.545 4.162 1.00 81.00 72 ALA A O 1
ATOM 593 N N . TRP A 1 73 ? -1.600 -7.223 2.363 1.00 83.50 73 TRP A N 1
ATOM 594 C CA . TRP A 1 73 ? -3.056 -7.236 2.261 1.00 83.50 73 TRP A CA 1
ATOM 595 C C . TRP A 1 73 ? -3.457 -7.470 0.808 1.00 83.50 73 TRP A C 1
ATOM 597 O O . TRP A 1 73 ? -2.811 -6.979 -0.109 1.00 83.50 73 TRP A O 1
ATOM 607 N N . ARG A 1 74 ? -4.503 -8.267 0.577 1.00 85.31 74 ARG A N 1
ATOM 608 C CA . ARG A 1 74 ? -5.037 -8.473 -0.773 1.00 85.31 74 ARG A CA 1
ATOM 609 C C . ARG A 1 74 ? -6.181 -7.508 -1.016 1.00 85.31 74 ARG A C 1
ATOM 611 O O . ARG A 1 74 ? -7.155 -7.517 -0.266 1.00 85.31 74 ARG A O 1
ATOM 618 N N . VAL A 1 75 ? -6.088 -6.745 -2.095 1.00 85.12 75 VAL A N 1
ATOM 619 C CA . VAL A 1 75 ? -7.152 -5.852 -2.560 1.00 85.12 75 VAL A CA 1
ATOM 620 C C . VAL A 1 75 ? -7.515 -6.284 -3.971 1.00 85.12 75 VAL A C 1
ATOM 622 O O . VAL A 1 75 ? -6.671 -6.272 -4.855 1.00 85.12 75 VAL A O 1
ATOM 625 N N . PHE A 1 76 ? -8.752 -6.745 -4.170 1.00 83.12 76 PHE A N 1
ATOM 626 C CA . PHE A 1 76 ? -9.271 -7.197 -5.474 1.00 83.12 76 PHE A CA 1
ATOM 627 C C . PHE A 1 76 ? -8.400 -8.226 -6.227 1.00 83.12 76 PHE A C 1
ATOM 629 O O . PHE A 1 76 ? -8.506 -8.360 -7.439 1.00 83.12 76 PHE A O 1
ATOM 636 N N . GLY A 1 77 ? -7.584 -8.995 -5.498 1.00 80.56 77 GLY A N 1
ATOM 637 C CA . GLY A 1 77 ? -6.691 -10.017 -6.053 1.00 80.56 77 GLY A CA 1
ATOM 638 C C . GLY A 1 77 ? -5.212 -9.639 -6.014 1.00 80.56 77 GL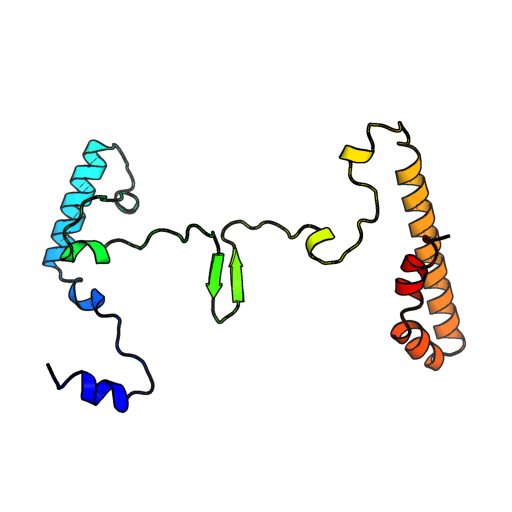Y A C 1
ATOM 639 O O . GLY A 1 77 ? -4.375 -10.541 -5.946 1.00 80.56 77 GLY A O 1
ATOM 640 N N . ASP A 1 78 ? -4.896 -8.348 -5.931 1.00 80.81 78 ASP A N 1
ATOM 641 C CA . ASP A 1 78 ? -3.522 -7.858 -5.932 1.00 80.81 78 ASP A CA 1
ATOM 642 C C . ASP A 1 78 ? -2.956 -7.773 -4.502 1.00 80.81 78 ASP A C 1
ATOM 644 O O . ASP A 1 78 ? -3.644 -7.299 -3.589 1.00 80.81 78 ASP A O 1
ATOM 648 N N . PRO A 1 79 ? -1.724 -8.262 -4.261 1.00 82.69 79 PRO A N 1
ATOM 649 C CA . PRO A 1 79 ? -1.057 -8.136 -2.974 1.00 82.69 79 PRO A CA 1
ATOM 650 C C . PRO A 1 79 ? -0.441 -6.739 -2.822 1.00 82.69 79 PRO A C 1
ATOM 652 O O . PRO A 1 79 ? 0.463 -6.352 -3.558 1.00 82.69 79 PRO A O 1
ATOM 655 N N . TYR A 1 80 ? -0.884 -6.007 -1.811 1.00 80.19 80 TYR A N 1
ATOM 656 C CA . TYR A 1 80 ? -0.325 -4.734 -1.380 1.00 80.19 80 TYR A CA 1
ATOM 657 C C . TYR A 1 80 ? 0.509 -4.943 -0.120 1.00 80.19 80 TYR A C 1
ATOM 659 O O . TYR A 1 80 ? 0.142 -5.735 0.746 1.00 80.19 80 TYR A O 1
ATOM 667 N N . LYS A 1 81 ? 1.625 -4.224 0.008 1.00 81.19 81 LYS A N 1
ATOM 668 C CA . LYS A 1 81 ? 2.448 -4.208 1.225 1.00 81.19 81 LYS A CA 1
ATOM 669 C C . LYS A 1 81 ? 2.148 -2.940 2.028 1.00 81.19 81 LYS A C 1
ATOM 671 O O . LYS A 1 81 ? 1.900 -1.887 1.453 1.00 81.19 81 LYS A O 1
ATOM 676 N N . LEU A 1 82 ? 2.134 -3.046 3.354 1.00 76.25 82 LEU A N 1
ATOM 677 C CA . LEU A 1 82 ? 1.918 -1.937 4.289 1.00 76.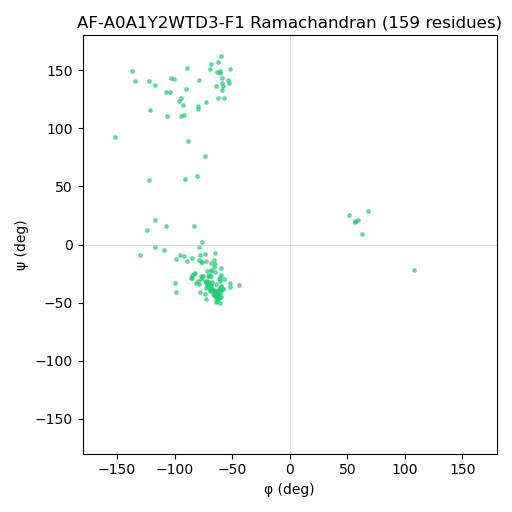25 82 LEU A CA 1
ATOM 678 C C . LEU A 1 82 ? 3.141 -1.013 4.335 1.00 76.25 82 LEU A C 1
ATOM 680 O O . LEU A 1 82 ? 3.013 0.198 4.480 1.00 76.25 82 LEU A O 1
ATOM 684 N N . LYS A 1 83 ? 4.331 -1.601 4.186 1.00 74.44 83 LYS A N 1
ATOM 685 C CA . LYS A 1 83 ? 5.575 -0.870 3.970 1.00 74.44 83 LYS A CA 1
ATOM 686 C C . LYS A 1 83 ? 5.808 -0.763 2.473 1.00 74.44 83 LYS A C 1
ATOM 688 O O . LYS A 1 83 ? 5.918 -1.786 1.794 1.00 74.44 83 LYS A O 1
ATOM 693 N N . ASP A 1 84 ? 5.884 0.469 1.990 1.00 68.81 84 ASP A N 1
ATOM 694 C CA . ASP A 1 84 ? 6.280 0.772 0.620 1.00 68.81 84 ASP A CA 1
ATOM 695 C C . ASP A 1 84 ? 7.794 0.559 0.482 1.00 68.81 84 ASP A C 1
ATOM 697 O O . ASP A 1 84 ? 8.608 1.479 0.564 1.00 68.81 84 ASP A O 1
ATOM 701 N N . GLU A 1 85 ? 8.187 -0.711 0.416 1.00 72.56 85 GLU A N 1
ATOM 702 C CA . GLU A 1 85 ? 9.555 -1.110 0.129 1.00 72.56 85 GLU A CA 1
ATOM 703 C C . GLU A 1 85 ? 9.676 -1.305 -1.377 1.00 72.56 85 GLU A C 1
ATOM 705 O O . GLU A 1 85 ? 9.104 -2.242 -1.946 1.00 72.56 85 GLU A O 1
ATOM 710 N N . LEU A 1 86 ? 10.430 -0.408 -2.019 1.00 69.88 86 LEU A N 1
ATOM 711 C CA . LEU A 1 86 ? 10.793 -0.567 -3.420 1.00 69.88 86 LEU A CA 1
ATOM 712 C C . LEU A 1 86 ? 11.517 -1.913 -3.580 1.00 69.88 86 LEU A C 1
ATOM 714 O O . LEU A 1 86 ? 12.500 -2.149 -2.866 1.00 69.88 86 LEU A O 1
ATOM 718 N N . PRO A 1 87 ? 11.057 -2.789 -4.495 1.00 74.00 87 PRO A N 1
ATOM 719 C CA . PRO A 1 87 ? 11.761 -4.023 -4.807 1.00 74.00 87 PRO A CA 1
ATOM 720 C C . PRO A 1 87 ? 13.206 -3.698 -5.155 1.00 74.00 87 PRO A C 1
ATOM 722 O O . PRO A 1 87 ? 13.477 -2.711 -5.854 1.00 74.00 87 PRO A O 1
ATOM 725 N N . ARG A 1 88 ? 14.148 -4.510 -4.674 1.00 74.25 88 ARG A N 1
ATOM 726 C CA . ARG A 1 88 ? 15.532 -4.319 -5.088 1.00 74.25 88 ARG A CA 1
ATOM 727 C C . ARG A 1 88 ? 15.650 -4.681 -6.565 1.00 74.25 88 ARG A C 1
ATOM 729 O O . ARG A 1 88 ? 14.850 -5.450 -7.104 1.00 74.25 88 ARG A O 1
ATOM 736 N N . LEU A 1 89 ? 16.647 -4.111 -7.238 1.00 71.88 89 LEU A N 1
ATOM 737 C CA . LEU A 1 89 ? 16.869 -4.396 -8.657 1.00 71.88 89 LEU A CA 1
ATOM 738 C C . LEU A 1 89 ? 17.120 -5.899 -8.866 1.00 71.88 89 LEU A C 1
ATOM 740 O O . LEU A 1 89 ? 16.621 -6.471 -9.833 1.00 71.88 89 LEU A O 1
ATOM 744 N N . GLU A 1 90 ? 17.803 -6.540 -7.915 1.00 73.00 90 GLU A N 1
ATOM 745 C CA . GLU A 1 90 ? 18.078 -7.978 -7.920 1.00 73.00 90 GLU A CA 1
ATOM 746 C C . GLU A 1 90 ? 16.800 -8.823 -7.813 1.00 73.00 90 GLU A C 1
ATOM 748 O O . GLU A 1 90 ? 16.712 -9.867 -8.452 1.00 73.00 90 GLU A O 1
ATOM 753 N N . ASP A 1 91 ? 15.791 -8.348 -7.076 1.00 73.81 91 ASP A N 1
ATOM 754 C CA . ASP A 1 91 ? 14.504 -9.040 -6.909 1.00 73.81 91 ASP A CA 1
ATOM 755 C C . ASP A 1 91 ? 13.635 -8.974 -8.178 1.00 73.81 91 ASP A C 1
ATOM 757 O O . ASP A 1 91 ? 12.640 -9.688 -8.293 1.00 73.81 91 ASP A O 1
ATOM 761 N N . THR A 1 92 ? 13.992 -8.100 -9.125 1.00 75.25 92 THR A N 1
ATOM 762 C CA . THR A 1 92 ? 13.253 -7.859 -10.377 1.00 75.25 92 THR A CA 1
ATOM 763 C C . THR A 1 92 ? 13.987 -8.446 -11.597 1.00 75.25 92 THR A C 1
ATOM 765 O O . THR A 1 92 ? 13.708 -8.062 -12.729 1.00 75.25 92 THR A O 1
ATOM 768 N N . ASP A 1 93 ? 14.960 -9.345 -11.389 1.00 71.69 93 ASP A N 1
ATOM 769 C CA . ASP A 1 93 ? 15.861 -9.882 -12.430 1.00 71.69 93 ASP A CA 1
ATOM 770 C C . ASP A 1 93 ? 16.656 -8.794 -13.193 1.00 71.69 93 ASP A C 1
ATOM 772 O O . ASP A 1 93 ? 17.183 -9.017 -14.289 1.00 7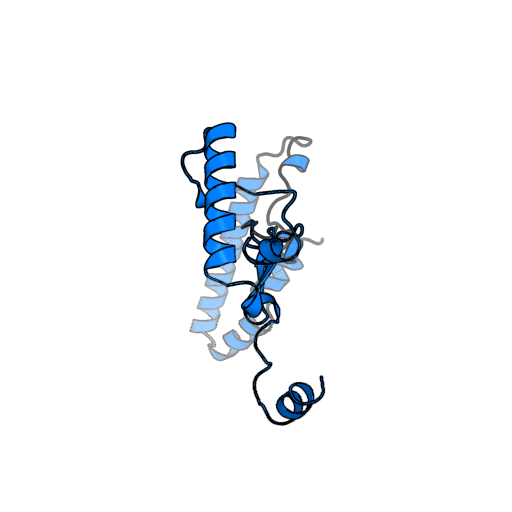1.69 93 ASP A O 1
ATOM 776 N N . ILE A 1 94 ? 16.786 -7.590 -12.621 1.00 77.06 94 ILE A N 1
ATOM 777 C CA . ILE A 1 94 ? 17.524 -6.479 -13.227 1.00 77.06 94 ILE A CA 1
A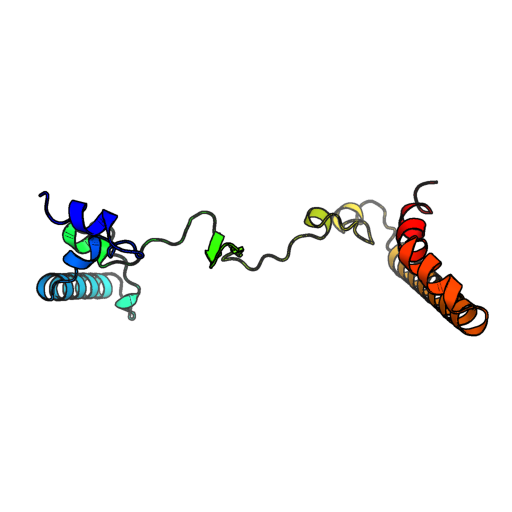TOM 778 C C . ILE A 1 94 ? 18.951 -6.492 -12.686 1.00 77.06 94 ILE A C 1
ATOM 780 O O . ILE A 1 94 ? 19.213 -6.152 -11.533 1.00 77.06 94 ILE A O 1
ATOM 784 N N . LYS A 1 95 ? 19.915 -6.824 -13.552 1.00 76.56 95 LYS A N 1
ATOM 785 C CA . LYS A 1 95 ? 21.336 -6.756 -13.195 1.00 76.56 95 LYS A CA 1
ATOM 786 C C . LYS A 1 95 ? 21.729 -5.305 -12.860 1.00 76.56 95 LYS A C 1
ATOM 788 O O . LYS A 1 95 ? 21.554 -4.424 -13.709 1.00 76.56 95 LYS A O 1
ATOM 793 N N . PRO A 1 96 ? 22.317 -5.036 -11.682 1.00 71.00 96 PRO A N 1
ATOM 794 C CA . PRO A 1 96 ? 22.767 -3.697 -11.335 1.00 71.00 96 PRO A CA 1
ATOM 795 C C . PRO A 1 96 ? 23.889 -3.239 -12.280 1.00 71.00 96 PRO A C 1
ATOM 797 O O . PRO A 1 96 ? 24.821 -3.980 -12.593 1.00 71.00 96 PRO A O 1
ATOM 800 N N . LEU A 1 97 ? 23.808 -1.985 -12.735 1.00 70.50 97 LEU A N 1
ATOM 801 C CA . LEU A 1 97 ? 24.784 -1.383 -13.660 1.00 70.50 97 LEU A CA 1
ATOM 802 C C . LEU A 1 97 ? 26.168 -1.163 -13.025 1.00 70.50 97 LEU A C 1
ATOM 804 O O . LEU A 1 97 ? 27.145 -0.925 -13.734 1.00 70.50 97 LEU A O 1
ATOM 808 N N . PHE A 1 98 ? 26.248 -1.211 -11.694 1.00 67.25 98 PHE A N 1
ATOM 809 C CA . PHE A 1 98 ? 27.474 -1.027 -10.928 1.00 67.25 98 PHE A CA 1
ATOM 810 C C . PHE A 1 98 ? 27.544 -2.060 -9.803 1.00 67.25 98 PHE A C 1
ATOM 812 O O . PHE A 1 98 ? 26.498 -2.398 -9.250 1.00 67.25 98 PHE A O 1
ATOM 819 N N . PRO A 1 99 ? 28.751 -2.487 -9.399 1.00 67.25 99 PRO A N 1
ATOM 820 C CA . PRO A 1 99 ? 28.913 -3.324 -8.215 1.00 67.25 99 PRO A CA 1
ATOM 821 C C . PRO A 1 99 ? 28.403 -2.598 -6.960 1.00 67.25 99 PRO A C 1
ATOM 823 O O . PRO A 1 99 ? 28.471 -1.355 -6.875 1.00 67.25 99 PRO A O 1
ATOM 826 N N . ASN A 1 100 ? 27.875 -3.384 -6.017 1.00 67.12 100 ASN A N 1
ATOM 827 C CA . ASN A 1 100 ? 27.294 -2.929 -4.752 1.00 67.12 100 ASN A CA 1
ATOM 828 C C . ASN A 1 100 ? 28.345 -2.125 -3.956 1.00 67.12 100 ASN A C 1
ATOM 830 O O . ASN A 1 100 ? 29.504 -2.539 -3.929 1.00 67.12 100 ASN A O 1
ATOM 834 N N . PRO A 1 101 ? 28.003 -0.970 -3.346 1.00 60.88 101 PRO A N 1
ATOM 835 C CA . PRO A 1 101 ? 28.917 -0.192 -2.507 1.00 60.88 101 PRO A CA 1
ATOM 836 C C . PRO A 1 101 ? 29.767 -1.002 -1.516 1.00 60.88 101 PRO A C 1
ATOM 838 O O . PRO A 1 101 ? 30.933 -0.667 -1.354 1.00 60.88 101 PRO A O 1
ATOM 841 N N . GLU A 1 102 ? 29.260 -2.091 -0.931 1.00 62.12 102 GLU A N 1
ATOM 842 C CA . GLU A 1 102 ? 30.027 -2.903 0.036 1.00 62.12 102 GLU A CA 1
ATOM 843 C C . GLU A 1 102 ? 31.217 -3.670 -0.575 1.00 62.12 102 GLU A C 1
ATOM 845 O O . GLU A 1 102 ? 32.182 -4.002 0.116 1.00 62.12 102 GLU A O 1
ATOM 850 N N . GLU A 1 103 ? 31.191 -3.924 -1.885 1.00 60.47 103 GLU A N 1
ATOM 851 C CA . GLU A 1 103 ? 32.320 -4.508 -2.621 1.00 60.47 103 GLU A CA 1
ATOM 852 C C . GLU A 1 103 ? 33.330 -3.440 -3.074 1.00 60.47 103 GLU A C 1
ATOM 854 O O . GLU A 1 103 ? 34.433 -3.772 -3.503 1.00 60.47 103 GLU A O 1
ATOM 859 N N . ARG A 1 104 ? 32.985 -2.146 -2.980 1.00 54.72 104 ARG A N 1
ATOM 860 C CA . ARG A 1 104 ? 33.796 -1.043 -3.531 1.00 54.72 104 ARG A CA 1
ATOM 861 C C . ARG A 1 104 ? 34.955 -0.621 -2.643 1.00 54.72 104 ARG A C 1
ATOM 863 O O . ARG A 1 104 ? 35.997 -0.230 -3.167 1.00 54.72 104 ARG A O 1
ATOM 870 N N . ASP A 1 105 ? 34.784 -0.702 -1.329 1.00 55.22 105 ASP A N 1
ATOM 871 C CA . ASP A 1 105 ? 35.751 -0.143 -0.376 1.00 55.22 105 ASP A CA 1
ATOM 872 C C . ASP A 1 105 ? 36.996 -1.025 -0.192 1.00 55.22 105 ASP A C 1
ATOM 874 O O . ASP A 1 105 ? 37.980 -0.591 0.405 1.00 55.22 105 ASP A O 1
ATOM 878 N N . ARG A 1 106 ? 37.000 -2.245 -0.748 1.00 58.44 106 ARG A N 1
ATOM 879 C CA . ARG A 1 106 ? 38.172 -3.134 -0.700 1.00 58.44 106 ARG A CA 1
ATOM 880 C C . ARG A 1 106 ? 39.215 -2.843 -1.781 1.00 58.44 106 ARG A C 1
ATOM 882 O O . ARG A 1 106 ? 40.383 -3.135 -1.554 1.00 58.44 106 ARG A O 1
ATOM 889 N N . ASP A 1 107 ? 38.823 -2.246 -2.912 1.00 55.69 107 ASP A N 1
ATOM 890 C CA . ASP A 1 107 ? 39.675 -2.182 -4.114 1.00 55.69 107 ASP A CA 1
ATOM 891 C C . ASP A 1 107 ? 40.094 -0.766 -4.560 1.00 55.69 107 ASP A C 1
ATOM 893 O O . ASP A 1 107 ? 40.838 -0.630 -5.531 1.00 55.69 107 ASP A O 1
ATOM 897 N N . GLY A 1 108 ? 39.657 0.313 -3.898 1.00 55.47 108 GLY A N 1
ATOM 898 C CA . GLY A 1 108 ? 40.153 1.681 -4.161 1.00 55.47 108 GLY A CA 1
ATOM 899 C C . GLY A 1 108 ? 39.880 2.247 -5.571 1.00 55.47 108 GLY A C 1
ATOM 900 O O . GLY A 1 108 ? 40.380 3.316 -5.928 1.00 55.47 108 GLY A O 1
ATOM 901 N N . LYS A 1 109 ? 39.068 1.572 -6.395 1.00 57.44 109 LYS A N 1
ATOM 902 C CA . LYS A 1 109 ? 38.776 1.926 -7.799 1.00 57.44 109 LYS A CA 1
ATOM 903 C C . LYS A 1 109 ? 37.560 2.847 -7.946 1.00 57.44 109 LYS A C 1
ATOM 905 O O . LYS A 1 109 ? 36.633 2.586 -8.711 1.00 57.44 109 LYS A O 1
ATOM 910 N N . HIS A 1 110 ? 37.570 4.000 -7.280 1.00 56.00 110 HIS A N 1
ATOM 911 C CA . HIS A 1 110 ? 36.551 5.040 -7.515 1.00 56.00 110 HIS A CA 1
ATOM 912 C C . HIS A 1 110 ? 36.606 5.653 -8.934 1.00 56.00 110 HIS A C 1
ATOM 914 O O . HIS A 1 110 ? 35.705 6.398 -9.323 1.00 56.00 110 HIS A O 1
ATOM 920 N N . PHE A 1 111 ? 37.623 5.313 -9.733 1.00 54.59 111 PHE A N 1
ATOM 921 C CA . PHE A 1 111 ? 37.804 5.789 -11.106 1.00 54.59 111 PHE A CA 1
ATOM 922 C C . PHE A 1 111 ? 36.880 5.124 -12.139 1.00 54.59 111 PHE A C 1
ATOM 924 O O . PHE A 1 111 ? 36.670 5.691 -13.213 1.00 54.59 111 PHE A O 1
ATOM 931 N N . ASP A 1 112 ? 36.239 3.999 -11.815 1.00 66.19 112 ASP A N 1
ATOM 932 C CA . ASP A 1 112 ? 35.479 3.248 -12.817 1.00 66.19 112 ASP A CA 1
ATOM 933 C C . ASP A 1 112 ? 34.044 3.755 -13.014 1.00 66.19 112 ASP A C 1
ATOM 935 O O . ASP A 1 112 ? 33.517 3.649 -14.117 1.00 66.19 112 ASP A O 1
ATOM 939 N N . ARG A 1 113 ? 33.396 4.401 -12.030 1.00 69.31 113 ARG A N 1
ATOM 940 C CA . ARG A 1 113 ? 31.983 4.822 -12.187 1.00 69.31 113 ARG A CA 1
ATOM 941 C C . ARG A 1 113 ? 31.800 5.853 -13.298 1.00 69.31 113 ARG A C 1
ATOM 943 O O . ARG A 1 113 ? 30.924 5.702 -14.148 1.00 69.31 113 ARG A O 1
ATOM 950 N N . ALA A 1 114 ? 32.614 6.908 -13.291 1.00 75.19 114 ALA A N 1
ATOM 951 C CA . ALA A 1 114 ? 32.533 7.959 -14.302 1.00 75.19 114 ALA A CA 1
ATOM 952 C C . ALA A 1 114 ? 32.940 7.439 -15.692 1.00 75.19 114 ALA A C 1
ATOM 954 O O . ALA A 1 114 ? 32.381 7.880 -16.695 1.00 75.19 114 ALA A O 1
ATOM 955 N N . LEU A 1 115 ? 33.872 6.483 -15.763 1.00 78.00 115 LEU A N 1
ATOM 956 C CA . LEU A 1 115 ? 34.295 5.855 -17.015 1.00 78.00 115 LEU A CA 1
ATOM 957 C C . LEU A 1 115 ? 33.247 4.880 -17.560 1.00 78.00 115 LEU A C 1
ATOM 959 O O . LEU A 1 115 ? 32.943 4.932 -18.750 1.00 78.00 115 LEU A O 1
ATOM 963 N N . ILE A 1 116 ? 32.636 4.058 -16.704 1.00 76.19 116 ILE A N 1
ATOM 964 C CA . ILE A 1 116 ? 31.527 3.164 -17.057 1.00 76.19 116 ILE A CA 1
ATOM 965 C C . ILE A 1 116 ? 30.331 3.990 -17.534 1.00 76.19 116 ILE A C 1
ATOM 967 O O . ILE A 1 116 ? 29.792 3.705 -18.597 1.00 76.19 116 ILE A O 1
ATOM 971 N N . LEU A 1 117 ? 29.968 5.069 -16.831 1.00 79.69 117 LEU A N 1
ATOM 972 C CA . LEU A 1 117 ? 28.901 5.979 -17.267 1.00 79.69 117 LEU A CA 1
ATOM 973 C C . LEU A 1 117 ? 29.210 6.626 -18.620 1.00 79.69 117 LEU A C 1
ATOM 975 O O . LEU A 1 117 ? 28.343 6.665 -19.488 1.00 79.69 117 LEU A O 1
ATOM 979 N N . LYS A 1 118 ? 30.449 7.084 -18.840 1.00 84.50 118 LYS A N 1
ATOM 980 C CA . LYS A 1 118 ? 30.872 7.616 -20.146 1.00 84.50 118 LYS A CA 1
ATOM 981 C C . LYS A 1 118 ? 30.818 6.548 -21.242 1.00 84.50 118 LYS A C 1
ATOM 983 O O . LYS A 1 118 ? 30.387 6.849 -22.354 1.00 84.50 118 LYS A O 1
ATOM 988 N N . ARG A 1 119 ? 31.213 5.306 -20.944 1.00 81.88 119 ARG A N 1
ATOM 989 C CA . ARG A 1 119 ? 31.144 4.171 -21.879 1.00 81.88 119 ARG A CA 1
ATOM 990 C C . ARG A 1 119 ? 29.696 3.829 -22.233 1.00 81.88 119 ARG A C 1
ATOM 992 O O . ARG A 1 119 ? 29.408 3.675 -23.415 1.00 81.88 119 ARG A O 1
ATOM 999 N N . LEU A 1 120 ? 28.803 3.784 -21.243 1.00 81.81 120 LEU A N 1
ATOM 1000 C CA . LEU A 1 120 ? 27.368 3.545 -21.425 1.00 81.81 120 LEU A CA 1
ATOM 1001 C C . LEU A 1 120 ? 26.693 4.674 -22.213 1.00 81.81 120 LEU A C 1
ATOM 1003 O O . LEU A 1 120 ? 25.921 4.411 -23.128 1.00 81.81 120 LEU A O 1
ATOM 1007 N N . ALA A 1 121 ? 27.019 5.934 -21.917 1.00 86.06 121 ALA A N 1
ATOM 1008 C CA . ALA A 1 121 ? 26.504 7.076 -22.671 1.00 86.06 121 ALA A CA 1
ATOM 1009 C C . ALA A 1 121 ? 26.967 7.037 -24.136 1.00 86.06 121 ALA A C 1
ATOM 1011 O O . ALA A 1 121 ? 26.178 7.291 -25.045 1.00 86.06 121 ALA A O 1
ATOM 1012 N N . LYS A 1 122 ? 28.229 6.656 -24.380 1.00 87.88 122 LYS A N 1
ATOM 1013 C CA . LYS A 1 122 ? 28.759 6.482 -25.737 1.00 87.88 122 LYS A CA 1
ATOM 1014 C C . LYS A 1 122 ? 28.083 5.320 -26.470 1.00 87.88 122 LYS A C 1
ATOM 1016 O O . LYS A 1 122 ? 27.732 5.495 -27.632 1.00 87.88 122 LYS A O 1
ATOM 1021 N N . SER A 1 123 ? 27.872 4.167 -25.826 1.00 85.62 123 SER A N 1
ATOM 1022 C CA . SER A 1 123 ? 27.158 3.043 -26.455 1.00 85.62 123 SER A CA 1
ATOM 1023 C C . SER A 1 123 ? 25.696 3.383 -26.736 1.00 85.62 123 SER A C 1
ATOM 1025 O O . SER A 1 123 ? 25.192 3.052 -27.800 1.00 85.62 123 SER A O 1
ATOM 1027 N N . LEU A 1 124 ? 25.032 4.103 -25.828 1.00 86.38 124 LEU A N 1
ATOM 1028 C CA . LEU A 1 124 ? 23.655 4.554 -26.021 1.00 86.38 124 LEU A CA 1
ATOM 1029 C C . LEU A 1 124 ? 23.535 5.509 -27.217 1.00 86.38 124 LEU A C 1
ATOM 1031 O O . LEU A 1 124 ? 22.639 5.352 -28.043 1.00 86.38 124 LEU A O 1
ATOM 1035 N N . LEU A 1 125 ? 24.456 6.470 -27.331 1.00 90.00 125 LEU A N 1
ATOM 1036 C CA . LEU A 1 125 ? 24.469 7.424 -28.437 1.00 90.00 125 LEU A CA 1
ATOM 1037 C C . LEU A 1 125 ? 24.730 6.723 -29.777 1.00 90.00 125 LEU A C 1
ATOM 1039 O O . LEU A 1 125 ? 24.042 7.001 -30.753 1.00 90.00 125 LEU A O 1
ATOM 1043 N N . LEU A 1 126 ? 25.681 5.786 -29.816 1.00 86.88 126 LEU A N 1
ATOM 1044 C CA . LEU A 1 126 ? 25.967 5.000 -31.018 1.00 86.88 126 LEU A CA 1
ATOM 1045 C C . LEU A 1 126 ? 24.764 4.144 -31.437 1.00 86.88 126 LEU A C 1
ATOM 1047 O O . LEU A 1 126 ? 24.397 4.177 -32.608 1.00 86.88 126 LEU A O 1
ATOM 1051 N N . ASN A 1 127 ? 24.090 3.488 -30.488 1.00 82.00 127 ASN A N 1
ATOM 1052 C CA . ASN A 1 127 ? 22.866 2.727 -30.760 1.00 82.00 127 ASN A CA 1
ATOM 1053 C C . ASN A 1 127 ? 21.744 3.623 -31.317 1.00 82.00 127 ASN A C 1
ATOM 1055 O O . ASN A 1 127 ? 21.012 3.224 -32.220 1.00 82.00 127 ASN A O 1
ATOM 1059 N N . PHE A 1 128 ? 21.608 4.852 -30.810 1.00 87.19 128 PHE A N 1
ATOM 1060 C CA . PHE A 1 128 ? 20.625 5.809 -31.321 1.00 87.19 128 PHE A CA 1
ATOM 1061 C C . PHE A 1 128 ? 20.965 6.309 -32.736 1.00 87.19 128 PHE A C 1
ATOM 1063 O O . PHE A 1 128 ? 20.072 6.444 -33.578 1.00 87.19 128 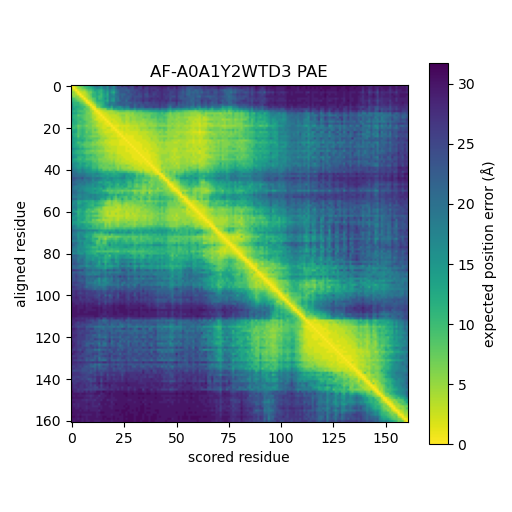PHE A O 1
ATOM 1070 N N . LEU A 1 129 ? 22.244 6.561 -33.033 1.00 87.06 129 LEU A N 1
ATOM 1071 C CA . LEU A 1 129 ? 22.673 6.951 -34.381 1.00 87.06 129 LEU A CA 1
ATOM 1072 C C . LEU A 1 129 ? 22.496 5.811 -35.390 1.00 87.06 129 LEU A C 1
ATOM 1074 O O . LEU A 1 129 ? 22.077 6.055 -36.519 1.00 87.06 129 LEU A O 1
ATOM 1078 N N . GLU A 1 130 ? 22.763 4.571 -34.989 1.00 83.31 130 GLU A N 1
ATOM 1079 C CA . GLU A 1 130 ? 22.513 3.400 -35.830 1.00 83.31 130 GLU A CA 1
ATOM 1080 C C . GLU A 1 130 ? 21.015 3.246 -36.124 1.00 83.31 130 GLU A C 1
ATOM 1082 O O . GLU A 1 130 ? 20.618 3.079 -37.277 1.00 83.31 130 GLU A O 1
ATOM 1087 N N . LEU A 1 131 ? 20.166 3.409 -35.105 1.00 83.69 131 LEU A N 1
ATOM 1088 C CA . LEU A 1 131 ? 18.715 3.358 -35.266 1.00 83.69 131 LEU A CA 1
ATOM 1089 C C . LEU A 1 131 ? 18.192 4.456 -36.204 1.00 83.69 131 LEU A C 1
ATOM 1091 O O . LEU A 1 131 ? 17.382 4.180 -37.089 1.00 83.69 131 LEU A O 1
ATOM 1095 N N . THR A 1 132 ? 18.650 5.697 -36.036 1.00 86.00 132 THR A N 1
ATOM 1096 C CA . THR A 1 132 ? 18.240 6.816 -36.903 1.00 86.00 132 THR A CA 1
ATOM 1097 C C . THR A 1 132 ? 18.779 6.666 -38.329 1.00 86.00 132 THR A C 1
ATOM 1099 O O . THR A 1 132 ? 18.058 6.961 -39.283 1.00 86.00 132 THR A O 1
ATOM 1102 N N . GLY A 1 133 ? 19.987 6.120 -38.500 1.00 84.06 133 GLY A N 1
ATOM 1103 C CA . GLY A 1 133 ? 20.543 5.761 -39.807 1.00 84.06 133 GLY A CA 1
ATOM 1104 C C . GLY A 1 133 ? 19.741 4.669 -40.526 1.00 84.06 133 GLY A C 1
ATOM 1105 O O . GLY A 1 133 ? 19.462 4.792 -41.722 1.00 84.06 133 GLY A O 1
ATOM 1106 N N . LEU A 1 134 ? 19.307 3.630 -39.806 1.00 84.06 134 LEU A N 1
ATOM 1107 C CA . LEU A 1 134 ? 18.445 2.575 -40.353 1.00 84.06 134 LEU A CA 1
ATOM 1108 C C . LEU A 1 134 ? 17.049 3.099 -40.699 1.00 84.06 134 LEU A C 1
ATOM 1110 O O . LEU A 1 134 ? 16.522 2.752 -41.751 1.00 84.06 134 LEU A O 1
ATOM 1114 N N . LEU A 1 135 ? 16.473 3.984 -39.881 1.00 81.19 135 LEU A N 1
ATOM 1115 C CA . LEU A 1 135 ? 15.202 4.647 -40.197 1.00 81.19 135 LEU A CA 1
ATOM 1116 C C . LEU A 1 135 ? 15.282 5.471 -41.490 1.00 81.19 135 LEU A C 1
ATOM 1118 O O . LEU A 1 135 ? 14.333 5.462 -42.272 1.00 81.19 135 LEU A O 1
ATOM 1122 N N . ALA A 1 136 ? 16.405 6.155 -41.728 1.00 85.50 136 ALA A N 1
ATOM 1123 C CA . ALA A 1 136 ? 16.604 6.980 -42.919 1.00 85.50 136 ALA A CA 1
ATOM 1124 C C . ALA A 1 136 ? 16.839 6.162 -44.203 1.00 85.50 136 ALA A C 1
ATOM 1126 O O . ALA A 1 136 ? 16.466 6.602 -45.287 1.00 85.50 136 ALA A O 1
ATOM 1127 N N . THR A 1 137 ? 17.464 4.985 -44.095 1.00 83.56 137 THR A N 1
ATOM 1128 C CA . THR A 1 137 ? 17.848 4.156 -45.254 1.00 83.56 137 THR A CA 1
ATOM 1129 C C . THR A 1 137 ? 16.863 3.027 -45.549 1.00 83.56 137 THR A C 1
ATOM 1131 O O . THR A 1 137 ? 16.566 2.766 -46.714 1.00 83.56 137 THR A O 1
ATOM 1134 N N . ASN A 1 138 ? 16.347 2.344 -44.523 1.00 79.38 138 ASN A N 1
ATOM 1135 C CA . ASN A 1 138 ? 15.387 1.254 -44.668 1.00 79.38 138 ASN A CA 1
ATOM 1136 C C . ASN A 1 138 ? 14.476 1.122 -43.426 1.00 79.38 138 ASN A C 1
ATOM 1138 O O . ASN A 1 138 ? 14.788 0.369 -42.494 1.00 79.38 138 ASN A O 1
ATOM 1142 N N . PRO A 1 139 ? 13.301 1.776 -43.422 1.00 78.00 139 PRO A N 1
ATOM 1143 C CA . PRO A 1 139 ? 12.408 1.776 -42.263 1.00 78.00 139 PRO A CA 1
ATOM 1144 C C . PRO A 1 139 ? 11.815 0.392 -41.936 1.00 78.00 139 PRO A C 1
ATOM 1146 O O . PRO A 1 139 ? 11.400 0.164 -40.803 1.00 78.00 139 PRO A O 1
ATOM 1149 N N . ALA A 1 140 ? 11.805 -0.564 -42.876 1.00 78.12 140 ALA A N 1
ATOM 1150 C CA . ALA A 1 140 ? 11.276 -1.912 -42.637 1.00 78.12 140 ALA A CA 1
ATOM 1151 C C . ALA A 1 140 ? 12.243 -2.800 -41.828 1.00 78.12 140 ALA A C 1
ATOM 1153 O O . ALA A 1 140 ? 11.812 -3.698 -41.101 1.00 78.12 140 ALA A O 1
ATOM 1154 N N . ALA A 1 141 ? 13.551 -2.533 -41.907 1.00 70.50 141 ALA A N 1
ATOM 1155 C CA . ALA A 1 141 ? 14.572 -3.257 -41.146 1.00 70.50 141 ALA A CA 1
ATOM 1156 C C . ALA A 1 141 ? 14.551 -2.913 -39.644 1.00 70.50 141 ALA A C 1
ATOM 1158 O O . ALA A 1 141 ? 14.967 -3.719 -38.811 1.00 70.50 141 ALA A O 1
ATOM 1159 N N . VAL A 1 142 ? 14.004 -1.749 -39.288 1.00 67.19 142 VAL A N 1
ATOM 1160 C CA . VAL A 1 142 ? 13.952 -1.236 -37.912 1.00 67.19 142 VAL A CA 1
ATOM 1161 C C . VAL A 1 142 ? 13.108 -2.127 -37.001 1.00 67.19 142 VAL A C 1
ATOM 1163 O O . VAL A 1 142 ? 13.524 -2.429 -35.885 1.00 67.19 142 VAL A O 1
ATOM 1166 N N . CYS A 1 143 ? 1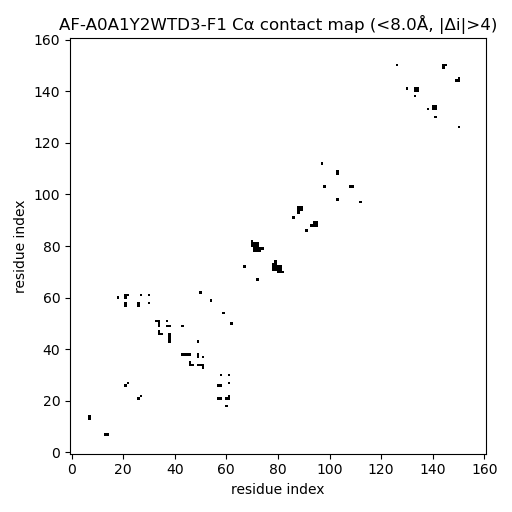1.976 -2.633 -37.499 1.00 65.19 143 CYS A N 1
ATOM 1167 C CA . CYS A 1 143 ? 11.127 -3.573 -36.762 1.00 65.19 143 CYS A CA 1
ATOM 1168 C C . CYS A 1 143 ? 11.910 -4.838 -36.359 1.00 65.19 143 CYS A C 1
ATOM 1170 O O . CYS A 1 143 ? 11.809 -5.309 -35.230 1.00 65.19 143 CYS A O 1
ATOM 1172 N N . ARG A 1 144 ? 12.796 -5.332 -37.234 1.00 60.91 144 ARG A N 1
ATOM 1173 C CA . ARG A 1 144 ? 13.641 -6.500 -36.950 1.00 60.91 144 ARG A CA 1
ATOM 1174 C C . ARG A 1 144 ? 14.756 -6.192 -35.939 1.00 60.91 144 ARG A C 1
ATOM 1176 O O . ARG A 1 144 ? 15.028 -7.038 -35.095 1.00 60.91 144 ARG A O 1
ATOM 1183 N N . CYS A 1 145 ? 15.367 -5.006 -35.971 1.00 57.53 145 CYS A N 1
ATOM 1184 C CA . CYS A 1 145 ? 16.383 -4.599 -34.984 1.00 57.53 145 CYS A CA 1
ATOM 1185 C C . CYS A 1 145 ? 15.800 -4.378 -33.579 1.00 57.53 145 CYS A C 1
ATOM 1187 O O . CYS A 1 145 ? 16.450 -4.717 -32.588 1.00 57.53 145 CYS A O 1
ATOM 1189 N N . ILE A 1 146 ? 14.571 -3.859 -33.495 1.00 61.94 146 ILE A N 1
ATOM 1190 C CA . ILE A 1 146 ? 13.851 -3.669 -32.229 1.00 61.94 146 ILE A CA 1
ATOM 1191 C C . ILE A 1 146 ? 13.379 -5.021 -31.674 1.00 61.94 146 ILE A C 1
ATOM 1193 O O . ILE A 1 146 ? 13.616 -5.316 -30.504 1.00 61.94 146 ILE A O 1
ATOM 1197 N N . CYS A 1 147 ? 12.780 -5.880 -32.507 1.00 54.72 147 CYS A N 1
ATOM 1198 C CA . CYS A 1 147 ? 12.261 -7.182 -32.071 1.00 54.72 147 CYS A CA 1
ATOM 1199 C C . CYS A 1 147 ? 13.351 -8.221 -31.766 1.00 54.72 147 CYS A C 1
ATOM 1201 O O . CYS A 1 147 ? 13.162 -9.028 -30.863 1.00 54.72 147 CYS A O 1
ATOM 1203 N N . ASN A 1 148 ? 14.501 -8.201 -32.453 1.00 48.94 148 ASN A N 1
ATOM 1204 C CA . ASN A 1 148 ? 15.616 -9.107 -32.135 1.00 48.94 148 ASN A CA 1
ATOM 1205 C C . ASN A 1 148 ? 16.399 -8.690 -30.884 1.00 48.94 148 ASN A C 1
ATOM 1207 O O . ASN A 1 148 ? 17.396 -9.326 -30.553 1.00 48.94 148 ASN A O 1
ATOM 1211 N N . GLY A 1 149 ? 15.991 -7.615 -30.200 1.00 51.00 149 GLY A N 1
ATOM 1212 C CA . GLY A 1 149 ? 16.575 -7.225 -28.924 1.00 51.00 149 GLY A CA 1
ATOM 1213 C C . GLY A 1 149 ? 18.081 -6.998 -28.986 1.00 51.00 149 GLY A C 1
ATOM 1214 O O . GLY A 1 149 ? 18.718 -7.037 -27.942 1.00 51.00 149 GLY A O 1
ATOM 1215 N N . VAL A 1 150 ? 18.678 -6.765 -30.163 1.00 49.19 150 VAL A N 1
ATOM 1216 C CA . VAL A 1 150 ? 20.136 -6.607 -30.324 1.00 49.19 150 VAL A CA 1
ATOM 1217 C C . VAL A 1 150 ? 20.629 -5.432 -29.480 1.00 49.19 150 VAL A C 1
ATOM 1219 O O . VAL A 1 150 ? 21.736 -5.459 -28.971 1.00 49.19 150 VAL A O 1
ATOM 1222 N N . ILE A 1 151 ? 19.774 -4.449 -29.204 1.00 50.84 151 ILE A N 1
ATOM 1223 C CA . ILE A 1 151 ? 20.125 -3.266 -28.413 1.00 50.84 151 ILE A CA 1
ATOM 1224 C C . ILE A 1 151 ? 20.176 -3.561 -26.896 1.00 50.84 151 ILE A C 1
ATOM 1226 O O . ILE A 1 151 ? 20.981 -2.955 -26.193 1.00 50.84 151 ILE A O 1
ATOM 1230 N N . PHE A 1 152 ? 19.391 -4.521 -26.384 1.00 46.44 152 PHE A N 1
ATOM 1231 C CA . PHE A 1 152 ? 19.410 -4.919 -24.961 1.00 46.44 152 PHE A CA 1
ATOM 1232 C C . PHE A 1 152 ? 20.225 -6.198 -24.697 1.00 46.44 152 PHE A C 1
ATOM 1234 O O . PHE A 1 152 ? 20.883 -6.315 -23.666 1.00 46.44 152 PHE A O 1
ATOM 1241 N N . THR A 1 153 ? 20.248 -7.143 -25.638 1.00 42.72 153 THR A N 1
ATOM 1242 C CA . THR A 1 153 ? 20.972 -8.420 -25.510 1.00 42.72 153 THR A CA 1
ATOM 1243 C C . THR A 1 153 ? 22.469 -8.285 -25.786 1.00 42.72 153 THR A C 1
ATOM 1245 O O . THR A 1 153 ? 23.259 -8.955 -25.126 1.00 42.72 153 THR A O 1
ATOM 1248 N N . THR A 1 154 ? 22.915 -7.372 -26.661 1.00 41.97 154 THR A N 1
ATOM 1249 C CA . THR A 1 154 ? 24.364 -7.141 -26.850 1.00 41.97 154 THR A CA 1
ATOM 1250 C C . THR A 1 154 ? 25.008 -6.466 -25.641 1.00 41.97 154 THR A C 1
ATOM 1252 O O . THR A 1 154 ? 26.179 -6.720 -25.357 1.00 41.97 154 THR A O 1
ATOM 1255 N N . LEU A 1 155 ? 24.253 -5.696 -24.850 1.00 44.12 155 LEU A N 1
ATOM 1256 C CA . LEU A 1 155 ? 24.744 -5.193 -23.564 1.00 44.12 155 LEU A CA 1
ATOM 1257 C C . LEU A 1 155 ? 24.924 -6.321 -22.529 1.00 44.12 155 LEU A C 1
ATOM 1259 O O . LEU A 1 155 ? 25.781 -6.210 -21.655 1.00 44.12 155 LEU A O 1
ATOM 1263 N N . SER A 1 156 ? 24.157 -7.411 -22.651 1.00 44.16 156 SER A N 1
ATOM 1264 C CA . SER A 1 156 ? 24.283 -8.613 -21.815 1.00 44.16 156 SER A CA 1
ATOM 1265 C C . SER A 1 156 ? 25.467 -9.500 -22.237 1.00 44.16 156 SER A C 1
ATOM 1267 O O . SER A 1 156 ? 26.215 -9.969 -21.381 1.00 44.16 156 SER A O 1
ATOM 1269 N N . LEU A 1 157 ? 25.702 -9.675 -23.544 1.00 39.78 157 LEU A N 1
ATOM 1270 C CA . LEU A 1 157 ? 26.728 -10.592 -24.067 1.00 39.78 157 LEU A CA 1
ATOM 1271 C C . LEU A 1 157 ? 28.142 -9.997 -24.176 1.00 39.78 157 LEU A C 1
ATOM 1273 O O . LEU A 1 157 ? 29.114 -10.728 -24.013 1.00 39.78 157 LEU A O 1
ATOM 1277 N N . THR A 1 158 ? 28.304 -8.684 -24.374 1.00 41.12 158 THR A N 1
ATOM 1278 C CA . THR A 1 158 ? 29.645 -8.076 -24.573 1.00 41.12 158 THR A CA 1
ATOM 1279 C C . THR A 1 158 ? 30.402 -7.778 -23.260 1.00 41.12 158 THR A C 1
ATOM 1281 O O . THR A 1 158 ? 31.351 -6.995 -23.246 1.00 41.12 158 THR A O 1
ATOM 1284 N N . GLN A 1 159 ? 29.971 -8.370 -22.139 1.00 43.03 159 GLN A N 1
ATOM 1285 C CA . GLN A 1 159 ? 30.611 -8.280 -20.813 1.00 43.03 159 GLN A CA 1
ATOM 1286 C C . GLN A 1 159 ? 30.955 -9.667 -20.219 1.00 43.03 159 GLN A C 1
ATOM 1288 O O . GLN A 1 159 ? 31.243 -9.757 -19.029 1.00 43.03 159 GLN A O 1
ATOM 1293 N N . ILE A 1 160 ? 30.903 -10.749 -21.017 1.00 42.06 160 ILE A N 1
ATOM 1294 C CA . ILE A 1 160 ? 31.219 -12.134 -20.585 1.00 42.06 160 ILE A CA 1
ATOM 1295 C C . ILE A 1 160 ? 32.447 -12.718 -21.334 1.00 42.06 160 ILE A C 1
ATOM 1297 O O . ILE A 1 160 ? 32.679 -13.921 -21.348 1.00 42.06 160 ILE A O 1
ATOM 1301 N N . THR A 1 161 ? 33.308 -11.873 -21.900 1.00 35.50 161 THR A N 1
ATOM 1302 C CA . THR A 1 161 ? 34.673 -12.265 -22.313 1.00 35.50 161 THR A CA 1
ATOM 1303 C C . THR A 1 161 ? 35.672 -11.211 -21.902 1.00 35.50 161 THR A C 1
ATOM 1305 O O . THR A 1 161 ? 35.367 -10.024 -22.164 1.00 35.50 161 THR A O 1
#

Radius of gyration: 31.23 Å; Cα contacts (8 Å, |Δi|>4): 67; chains: 1; bounding box: 74×37×78 Å

Secondary structure (DSSP, 8-state):
--HHHHHTTT-SSPPPPGGGGG--HHHHHHHHHHHHHHHHHHT-S-GGG---SS--HHHHTTSPPPPPTT-EEEETTEEEESS--PPPTGGGT---SS--HHHHTTT--TTHHHHHHHHHHHHHHHHHHHHHHHHHH-HHHHHHHHHTTHHHHHHHHTT--

Nearest PDB structures (foldseek):
  8ceo-assembly1_i  TM=5.487E-01  e=3.876E-06  Saccharomyces cerevisiae
  7uio-assembly1_Bg  TM=4.894E-01  e=1.451E-04  Saccharomyces cerevisiae S288C
  7ena-assembly1_g  TM=4.232E-01  e=2.683E+00  Homo sapiens
  7enc-assembly1_g  TM=4.661E-01  e=4.384E+00  Homo sapiens

Sequence (161 aa):
MEEEDQVLVSSTWPPPPPFWRDFTPENLARIDELRKEQAEKEGIEDISKVRLQNLPRELRNLQPPLEPTEGAWRVFGDPYKLKDELPRLEDTDIKPLFPNPEERDRDGKHFDRALILKRLAKSLLLNFLELTGLLATNPAAVCRCICNGVIFTTLSLTQIT

Foldseek 3Di:
DCVVVVVCVVDPDHDDDPLVVLPDPVLVVVVLVVLVVVCVVVVPPPSLPDDDPDDDPSNPSVDDDDDDPQQWDDDPRDIDGVDPDDDDCVNVVHDDLDDDPVVCVVPVPPVVPVVSVVVVVVLVVVVVVVLVVCCVVPVVCNVVVVVVCCSPVVVVVVVPD